Protein AF-C4RHW7-F1 (afdb_monomer_lite)

Structure (mmCIF, N/CA/C/O backbone):
data_AF-C4RHW7-F1
#
_entry.id   AF-C4RHW7-F1
#
loop_
_atom_site.group_PDB
_atom_site.id
_atom_site.type_symbol
_atom_site.label_atom_id
_atom_site.label_alt_id
_atom_site.label_comp_id
_atom_site.label_asym_id
_atom_site.label_entity_id
_atom_site.label_seq_id
_atom_site.pdbx_PDB_ins_code
_atom_site.Cartn_x
_atom_site.Cartn_y
_atom_site.Cartn_z
_atom_site.occupancy
_atom_site.B_iso_or_equiv
_atom_site.auth_seq_id
_atom_site.auth_comp_id
_atom_site.auth_asym_id
_atom_site.auth_atom_id
_atom_site.pdbx_PDB_model_num
ATOM 1 N N . MET A 1 1 ? 14.873 -10.081 12.568 1.00 57.88 1 MET A N 1
ATOM 2 C CA . MET A 1 1 ? 15.454 -8.794 12.106 1.00 57.88 1 MET A CA 1
ATOM 3 C C . MET A 1 1 ? 14.451 -7.962 11.314 1.00 57.88 1 MET A C 1
ATOM 5 O O . MET A 1 1 ? 14.257 -6.822 11.698 1.00 57.88 1 MET A O 1
ATOM 9 N N . GLN A 1 2 ? 13.777 -8.491 10.283 1.00 63.59 2 GLN A N 1
ATOM 10 C CA . GLN A 1 2 ? 12.795 -7.735 9.476 1.00 63.59 2 GLN A CA 1
ATOM 11 C C . GLN A 1 2 ? 11.673 -7.072 10.298 1.00 63.59 2 GLN A C 1
ATOM 13 O O . GLN A 1 2 ? 11.262 -5.957 9.982 1.00 63.59 2 GLN A O 1
ATOM 18 N N . ASP A 1 3 ? 11.240 -7.702 11.392 1.00 67.81 3 ASP A N 1
ATOM 19 C CA . ASP A 1 3 ? 10.185 -7.167 12.265 1.00 67.81 3 ASP A CA 1
ATOM 20 C C . ASP A 1 3 ? 10.598 -5.891 13.002 1.00 67.81 3 ASP A C 1
ATOM 22 O O . ASP A 1 3 ? 9.773 -5.008 13.209 1.00 67.81 3 ASP A O 1
ATOM 26 N N . ALA A 1 4 ? 11.885 -5.743 13.330 1.00 76.44 4 ALA A N 1
ATOM 27 C CA . ALA A 1 4 ? 12.406 -4.544 13.984 1.00 76.44 4 ALA A CA 1
ATOM 28 C C . ALA A 1 4 ? 12.431 -3.345 13.024 1.00 76.44 4 ALA A C 1
ATOM 30 O O . ALA A 1 4 ? 12.046 -2.243 13.403 1.00 76.44 4 ALA A O 1
ATOM 31 N N . TRP A 1 5 ? 12.806 -3.565 11.760 1.00 73.94 5 TRP A N 1
ATOM 32 C CA . TRP A 1 5 ? 12.781 -2.521 10.731 1.00 73.94 5 TRP A CA 1
ATOM 33 C C . TRP A 1 5 ? 11.348 -2.136 10.364 1.00 73.94 5 TRP A C 1
ATOM 35 O O . TRP A 1 5 ? 11.054 -0.954 10.232 1.00 73.94 5 TRP A O 1
ATOM 45 N N . ARG A 1 6 ? 10.426 -3.105 10.292 1.00 70.69 6 ARG A N 1
ATOM 46 C CA . ARG A 1 6 ? 8.989 -2.838 10.114 1.00 70.69 6 ARG A CA 1
ATOM 47 C C . ARG A 1 6 ? 8.395 -2.064 11.287 1.00 70.69 6 ARG A C 1
ATOM 49 O O . ARG A 1 6 ? 7.635 -1.128 11.061 1.00 70.69 6 ARG A O 1
ATOM 56 N N . ALA A 1 7 ? 8.762 -2.416 12.518 1.00 71.69 7 ALA A N 1
ATOM 57 C CA . ALA A 1 7 ? 8.343 -1.689 13.711 1.00 71.69 7 ALA A CA 1
ATOM 58 C C . ALA A 1 7 ? 8.891 -0.253 13.723 1.00 71.69 7 ALA A C 1
ATOM 60 O O . ALA A 1 7 ? 8.151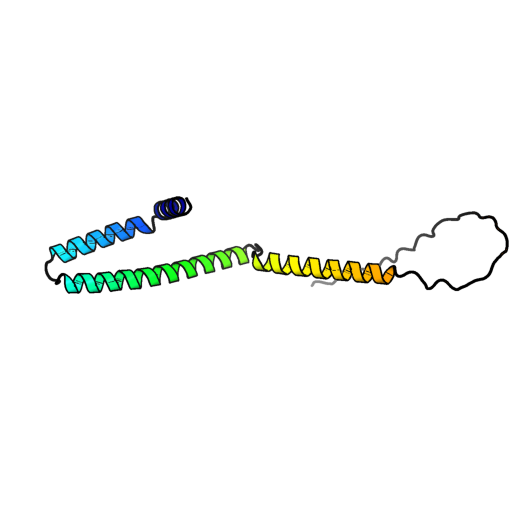 0.676 14.027 1.00 71.69 7 ALA A O 1
ATOM 61 N N . TYR A 1 8 ? 10.149 -0.052 13.322 1.00 70.19 8 TYR A N 1
ATOM 62 C CA . TYR A 1 8 ? 10.773 1.269 13.242 1.00 70.19 8 TYR A CA 1
ATOM 63 C C . TYR A 1 8 ? 10.190 2.136 12.114 1.00 70.19 8 TYR A C 1
ATOM 65 O O . TYR A 1 8 ? 9.903 3.309 12.329 1.00 70.19 8 TYR A O 1
ATOM 73 N N . LEU A 1 9 ? 9.929 1.562 10.935 1.00 73.56 9 LEU A N 1
ATOM 74 C CA . LEU A 1 9 ? 9.225 2.235 9.835 1.00 73.56 9 LEU A CA 1
ATOM 75 C C . LEU A 1 9 ? 7.774 2.564 10.208 1.00 73.56 9 LEU A C 1
ATOM 77 O O . LEU A 1 9 ? 7.301 3.657 9.912 1.00 73.56 9 LEU A O 1
ATOM 81 N N . GLY A 1 10 ? 7.081 1.662 10.907 1.00 68.31 10 GLY A N 1
ATOM 82 C CA . GLY A 1 10 ? 5.740 1.915 11.441 1.00 68.31 10 GLY A CA 1
ATOM 83 C C . GLY A 1 10 ? 5.714 3.038 12.483 1.00 68.31 10 GLY A C 1
ATOM 84 O O . GLY A 1 10 ? 4.768 3.829 12.513 1.00 68.31 10 GLY A O 1
ATOM 85 N N . LEU A 1 11 ? 6.778 3.146 13.283 1.00 65.88 11 LEU A N 1
ATOM 86 C CA . LEU A 1 11 ? 6.978 4.197 14.278 1.00 65.88 11 LEU A CA 1
ATOM 87 C C . LEU A 1 11 ? 7.321 5.551 13.630 1.00 65.88 11 LEU A C 1
ATOM 89 O O . LEU A 1 11 ? 6.710 6.559 13.976 1.00 65.88 11 LEU A O 1
ATOM 93 N N . ALA A 1 12 ? 8.232 5.572 12.653 1.00 61.59 12 ALA A N 1
ATOM 94 C CA . ALA A 1 12 ? 8.642 6.775 11.922 1.00 61.59 12 ALA A CA 1
ATOM 95 C C . ALA A 1 12 ? 7.527 7.336 11.023 1.00 61.59 12 ALA A C 1
ATOM 97 O O . ALA A 1 12 ? 7.384 8.548 10.898 1.00 61.59 12 ALA A O 1
ATOM 98 N N . MET A 1 13 ? 6.690 6.465 10.451 1.00 63.03 13 MET A N 1
ATOM 99 C CA . MET A 1 13 ? 5.508 6.863 9.678 1.00 63.03 13 MET A CA 1
ATOM 100 C C . MET A 1 13 ? 4.303 7.219 10.565 1.00 63.03 13 MET A C 1
ATOM 102 O O . MET A 1 13 ? 3.234 7.529 10.043 1.00 63.03 13 MET A O 1
ATOM 106 N N . GLY A 1 14 ? 4.429 7.139 11.899 1.00 60.72 14 GLY A N 1
ATOM 107 C CA . GLY A 1 14 ? 3.371 7.485 12.859 1.00 60.72 14 GLY A CA 1
ATOM 108 C C . GLY A 1 14 ? 2.087 6.653 12.739 1.00 60.72 14 GLY A C 1
ATOM 109 O O . GLY A 1 14 ? 1.093 6.938 13.411 1.00 60.72 14 GLY A O 1
ATOM 110 N N . LEU A 1 15 ? 2.096 5.614 11.903 1.00 60.84 15 LEU A N 1
ATOM 111 C CA . LEU A 1 15 ? 0.896 4.932 11.423 1.00 60.84 15 LEU A CA 1
ATOM 112 C C . LEU A 1 15 ? 0.256 4.049 12.508 1.00 60.84 15 LEU A C 1
ATOM 114 O O . LEU A 1 15 ? -0.895 3.639 12.377 1.00 60.84 15 LEU A O 1
ATOM 118 N N . THR A 1 16 ? 0.978 3.766 13.598 1.00 61.09 16 THR A N 1
ATOM 119 C CA . THR A 1 16 ? 0.536 2.828 14.646 1.00 61.09 16 THR A CA 1
ATOM 120 C C . THR A 1 16 ? 0.430 3.424 16.051 1.00 61.09 16 THR A C 1
ATOM 122 O O . THR A 1 16 ? -0.388 2.951 16.839 1.00 61.09 16 THR A O 1
ATOM 125 N N . GLU A 1 17 ? 1.192 4.469 16.382 1.00 57.31 17 GLU A N 1
ATOM 126 C CA . GLU A 1 17 ? 1.187 5.093 17.720 1.00 57.31 17 GLU A CA 1
ATOM 127 C C . GLU A 1 17 ? -0.045 5.984 17.951 1.00 57.31 17 GLU A C 1
ATOM 129 O O . GLU A 1 17 ? -0.731 5.867 18.971 1.00 57.31 17 GLU A O 1
ATOM 134 N N . ALA A 1 18 ? -0.359 6.860 16.991 1.00 59.91 18 ALA A N 1
ATOM 135 C CA . ALA A 1 18 ? -1.470 7.806 17.107 1.00 59.91 18 ALA A CA 1
ATOM 136 C C . ALA A 1 18 ? -2.854 7.124 17.208 1.00 59.91 18 ALA A C 1
ATOM 138 O O . ALA A 1 18 ? -3.659 7.544 18.046 1.00 59.91 18 ALA A O 1
ATOM 139 N N . PRO A 1 19 ? -3.149 6.047 16.447 1.00 69.12 19 PRO A N 1
ATOM 140 C CA . PRO A 1 19 ? -4.411 5.322 16.579 1.00 69.12 19 PRO A CA 1
ATOM 141 C C . PRO A 1 19 ? -4.530 4.584 17.914 1.00 69.12 19 PRO A C 1
ATOM 143 O O . PRO A 1 19 ? -5.617 4.532 18.483 1.00 69.12 19 PRO A O 1
ATOM 146 N N . ARG A 1 20 ? -3.422 4.043 18.444 1.00 66.94 20 ARG A N 1
ATOM 147 C CA . ARG A 1 20 ? -3.426 3.289 19.707 1.00 66.94 20 ARG A CA 1
ATOM 148 C C . ARG A 1 20 ? -3.761 4.184 20.897 1.00 66.94 20 ARG A C 1
ATOM 150 O O . ARG A 1 20 ? -4.597 3.807 21.714 1.00 66.94 20 ARG A O 1
ATOM 157 N N . LYS A 1 21 ? -3.161 5.377 20.968 1.00 71.69 21 LYS A N 1
ATOM 158 C CA . LYS A 1 21 ? -3.459 6.356 22.028 1.00 71.69 21 LYS A CA 1
ATOM 159 C C . LYS A 1 21 ? -4.908 6.842 21.958 1.00 71.69 21 LYS A C 1
ATOM 161 O O . LYS A 1 21 ? -5.587 6.841 22.979 1.00 71.69 21 LYS A O 1
ATOM 166 N N . LYS A 1 22 ? -5.413 7.152 20.754 1.00 72.25 22 LYS A N 1
ATOM 167 C CA . LYS A 1 22 ? -6.827 7.519 20.551 1.00 72.25 22 LYS A CA 1
ATOM 168 C C . LYS A 1 22 ? -7.783 6.390 20.943 1.00 72.25 22 LYS A C 1
ATOM 170 O O . LYS A 1 22 ? -8.776 6.647 21.612 1.00 72.25 22 LYS A O 1
ATOM 175 N N . ALA A 1 23 ? -7.474 5.143 20.587 1.00 76.12 23 ALA A N 1
ATOM 176 C CA . ALA A 1 23 ? -8.286 3.992 20.980 1.00 76.12 23 ALA A CA 1
ATOM 177 C C . ALA A 1 23 ? -8.330 3.820 22.509 1.00 76.12 23 ALA A C 1
ATOM 179 O O . ALA A 1 23 ? -9.404 3.640 23.074 1.00 76.12 23 ALA A O 1
ATOM 180 N N . GLN A 1 24 ? -7.189 3.946 23.196 1.00 75.00 24 GLN A N 1
ATOM 181 C CA . GLN A 1 24 ? -7.131 3.896 24.663 1.00 75.00 24 GLN A CA 1
ATOM 182 C C . GLN A 1 24 ? -7.923 5.033 25.325 1.00 75.00 24 GLN A C 1
ATOM 184 O O . GLN A 1 24 ? -8.571 4.816 26.347 1.00 75.00 24 GLN A O 1
ATOM 189 N N . GLU A 1 25 ? -7.899 6.232 24.746 1.00 80.12 25 GLU A N 1
ATOM 190 C CA . GLU A 1 25 ? -8.638 7.391 25.250 1.00 80.12 25 GLU A CA 1
ATOM 191 C C . GLU A 1 25 ? -10.157 7.210 25.108 1.00 80.12 25 GLU A C 1
ATOM 193 O O . GLU A 1 25 ? -10.903 7.475 26.052 1.00 80.12 25 GLU A O 1
ATOM 198 N N . VAL A 1 26 ? -10.610 6.672 23.970 1.00 76.94 26 VAL A N 1
ATOM 199 C CA . VAL A 1 26 ? -12.018 6.312 23.745 1.00 76.94 26 VAL A CA 1
ATOM 200 C C . VAL A 1 26 ? -12.460 5.233 24.731 1.00 76.94 26 VAL A C 1
ATOM 202 O O . VAL A 1 26 ? -13.484 5.404 25.388 1.00 76.94 26 VAL A O 1
ATOM 205 N N . VAL A 1 27 ? -11.664 4.174 24.919 1.00 78.06 27 VAL A N 1
ATOM 206 C CA . VAL A 1 27 ? -11.957 3.120 25.907 1.00 78.06 27 VAL A CA 1
ATOM 207 C C . VAL A 1 27 ? -12.062 3.703 27.316 1.00 78.06 27 VAL A C 1
ATOM 209 O O . VAL A 1 27 ? -13.022 3.416 28.027 1.00 78.06 27 VAL A O 1
ATOM 212 N N . ARG A 1 28 ? -11.131 4.576 27.720 1.00 78.62 28 ARG A N 1
ATOM 213 C CA . ARG A 1 28 ? -11.165 5.223 29.041 1.00 78.62 28 ARG A CA 1
ATOM 214 C C . ARG A 1 28 ? -12.416 6.083 29.230 1.00 78.62 28 ARG A C 1
ATOM 216 O O . ARG A 1 28 ? -12.965 6.115 30.328 1.00 78.62 28 ARG A O 1
ATOM 223 N N . ARG A 1 29 ? -12.875 6.757 28.173 1.00 77.81 29 ARG A N 1
ATOM 224 C CA . ARG A 1 29 ? -14.084 7.590 28.195 1.00 77.81 29 ARG A CA 1
ATOM 225 C C . ARG A 1 29 ? -15.355 6.748 28.309 1.00 77.81 29 ARG A C 1
ATOM 227 O O . ARG A 1 29 ? -16.214 7.092 29.108 1.00 77.81 29 ARG A O 1
ATOM 234 N N . VAL A 1 30 ? -15.427 5.635 27.578 1.00 76.06 30 VAL A N 1
ATOM 235 C CA . VAL A 1 30 ? -16.581 4.718 27.561 1.00 76.06 30 VAL A CA 1
ATOM 236 C C . VAL A 1 30 ? -16.696 3.912 28.861 1.00 76.06 30 VAL A C 1
ATOM 238 O O . VAL A 1 30 ? -17.788 3.747 29.402 1.00 76.06 30 VAL A O 1
ATOM 241 N N . VAL A 1 31 ? -15.569 3.451 29.410 1.00 77.06 31 VAL A N 1
ATOM 242 C CA . VAL A 1 31 ? -15.533 2.806 30.733 1.00 77.06 31 VAL A CA 1
ATOM 243 C C . VAL A 1 31 ? -15.845 3.823 31.836 1.00 77.06 31 VAL A C 1
ATOM 245 O O . VAL A 1 31 ? -16.551 3.498 32.784 1.00 77.06 31 VAL A O 1
ATOM 248 N N . GLY A 1 32 ? -15.373 5.068 31.694 1.00 74.12 32 GLY A N 1
ATOM 249 C CA . GLY A 1 32 ? -15.677 6.161 32.620 1.00 74.12 32 GLY A CA 1
ATOM 250 C C . GLY A 1 32 ? -17.144 6.605 32.618 1.00 74.12 32 GLY A C 1
ATOM 251 O O . GLY A 1 32 ? -17.614 7.091 33.642 1.00 74.12 32 GLY A O 1
ATOM 252 N N . SER A 1 33 ? -17.875 6.420 31.512 1.00 73.44 33 SER A N 1
ATOM 253 C CA . SER A 1 33 ? -19.316 6.701 31.432 1.00 73.44 33 SER A CA 1
ATOM 254 C C . SER A 1 33 ? -20.197 5.580 31.994 1.00 73.44 33 SER A C 1
ATOM 256 O O . SER A 1 33 ? -21.359 5.832 32.276 1.00 73.44 33 SER A O 1
ATOM 258 N N . GLY A 1 34 ? -19.681 4.360 32.192 1.00 67.81 34 GLY A N 1
ATOM 259 C CA . GLY A 1 34 ? -20.398 3.272 32.882 1.00 67.81 34 GLY A CA 1
ATOM 260 C C . GLY A 1 34 ? -21.626 2.684 32.161 1.00 67.81 34 GLY A C 1
ATOM 261 O O . GLY A 1 34 ? -22.277 1.801 32.708 1.00 67.81 34 GLY A O 1
ATOM 262 N N . GLU A 1 35 ? -21.942 3.134 30.945 1.00 69.12 35 GLU A N 1
ATOM 263 C CA . GLU A 1 35 ? -23.182 2.786 30.227 1.00 69.12 35 GLU A CA 1
ATOM 264 C C . GLU A 1 35 ? -23.130 1.453 29.454 1.00 69.12 35 GLU A C 1
ATOM 266 O O . GLU A 1 35 ? -24.164 0.978 28.991 1.00 69.12 35 GLU A O 1
ATOM 271 N N . ALA A 1 36 ? -21.959 0.822 29.314 1.00 72.31 36 ALA A N 1
ATOM 272 C CA . ALA A 1 36 ? -21.788 -0.379 28.493 1.00 72.31 36 ALA A CA 1
ATOM 273 C C . ALA A 1 36 ? -21.348 -1.598 29.316 1.00 72.31 36 ALA A C 1
ATOM 275 O O . ALA A 1 36 ? -20.396 -1.539 30.098 1.00 72.31 36 ALA A O 1
ATOM 276 N N . THR A 1 37 ? -22.014 -2.738 29.109 1.00 79.38 37 THR A N 1
ATOM 277 C CA . THR A 1 37 ? -21.634 -4.006 29.750 1.00 79.38 37 THR A CA 1
ATOM 278 C C . THR A 1 37 ? -20.315 -4.523 29.163 1.00 79.38 37 THR A C 1
ATOM 280 O O . THR A 1 37 ? -20.082 -4.409 27.960 1.00 79.38 37 THR A O 1
ATOM 283 N N . ALA A 1 38 ? -19.460 -5.144 29.984 1.00 78.31 38 ALA A N 1
ATOM 284 C CA . ALA A 1 38 ? -18.151 -5.659 29.556 1.00 78.31 38 ALA A CA 1
ATOM 285 C C . ALA A 1 38 ? -18.222 -6.579 28.319 1.00 78.31 38 ALA A C 1
ATOM 287 O O . ALA A 1 38 ? -17.363 -6.520 27.444 1.00 78.31 38 ALA A O 1
ATOM 288 N N . THR A 1 39 ? -19.284 -7.378 28.207 1.00 80.81 39 THR A N 1
ATOM 289 C CA . THR A 1 39 ? -19.544 -8.269 27.068 1.00 80.81 39 THR A CA 1
ATOM 290 C C . THR A 1 39 ? -19.858 -7.518 25.772 1.00 80.81 39 THR A C 1
ATOM 292 O O . THR A 1 39 ? -19.380 -7.912 24.712 1.00 80.81 39 THR A O 1
ATOM 295 N N . GLN A 1 40 ? -20.607 -6.414 25.838 1.00 81.12 40 GLN A N 1
ATOM 296 C CA . GLN A 1 40 ? -20.901 -5.568 24.673 1.00 81.12 40 GLN A CA 1
ATOM 297 C C . GLN A 1 40 ? -19.647 -4.833 24.197 1.00 81.12 40 GLN A C 1
ATOM 299 O O . GLN A 1 40 ? -19.390 -4.763 22.997 1.00 81.12 40 GLN A O 1
ATOM 304 N N . LEU A 1 41 ? -18.829 -4.345 25.135 1.00 83.50 41 LEU A N 1
ATOM 305 C CA . LEU A 1 41 ? -17.547 -3.711 24.821 1.00 83.50 41 LEU A CA 1
ATOM 306 C C . LEU A 1 41 ? -16.579 -4.680 24.149 1.00 83.50 41 LEU A C 1
ATOM 308 O O . LEU A 1 41 ? -15.885 -4.294 23.213 1.00 83.50 41 LEU A O 1
ATOM 312 N N . GLN A 1 42 ? -16.549 -5.932 24.604 1.00 83.12 42 GLN A N 1
ATOM 313 C CA . GLN A 1 42 ? -15.699 -6.950 24.005 1.00 83.12 42 GLN A CA 1
ATOM 314 C C . GLN A 1 42 ? -16.150 -7.308 22.584 1.00 83.12 42 GLN A C 1
ATOM 316 O O . GLN A 1 42 ? -15.315 -7.321 21.687 1.00 83.12 42 GLN A O 1
ATOM 321 N N . ALA A 1 43 ? -17.454 -7.480 22.346 1.00 87.81 43 ALA A N 1
ATOM 322 C CA . ALA A 1 43 ? -17.984 -7.730 21.002 1.00 87.81 43 ALA A CA 1
ATOM 323 C C . ALA A 1 43 ? -17.670 -6.583 20.019 1.00 87.81 43 ALA A C 1
ATOM 325 O O . ALA A 1 43 ? -17.181 -6.828 18.917 1.00 87.81 43 ALA A O 1
ATOM 326 N N . LEU A 1 44 ? -17.870 -5.328 20.442 1.00 84.50 44 LEU A N 1
ATOM 327 C CA . LEU A 1 44 ? -17.511 -4.143 19.650 1.00 84.50 44 LEU A CA 1
ATOM 328 C C . LEU A 1 44 ? -16.002 -4.043 19.399 1.00 84.50 44 LEU A C 1
ATOM 330 O O . LEU A 1 44 ? -15.582 -3.632 18.318 1.00 84.50 44 LEU A O 1
ATOM 334 N N . ALA A 1 45 ? -15.174 -4.404 20.381 1.00 86.00 45 ALA A N 1
ATOM 335 C CA . ALA A 1 45 ? -13.726 -4.422 20.215 1.00 86.00 45 ALA A CA 1
ATOM 336 C C . ALA A 1 45 ? -13.292 -5.476 19.187 1.00 86.00 45 ALA A C 1
ATOM 338 O O . ALA A 1 45 ? -12.474 -5.169 18.321 1.00 86.00 45 ALA A O 1
ATOM 339 N N . GLU A 1 46 ? -13.860 -6.682 19.244 1.00 88.94 46 GLU A N 1
ATOM 340 C CA . GLU A 1 46 ? -13.609 -7.755 18.275 1.00 88.94 46 GLU A CA 1
ATOM 341 C C . GLU A 1 46 ? -13.971 -7.300 16.848 1.00 88.94 46 GLU A C 1
ATOM 343 O O . GLU A 1 46 ? -13.182 -7.457 15.912 1.00 88.94 46 GLU A O 1
ATOM 348 N N . GLU A 1 47 ? -15.131 -6.657 16.688 1.00 88.44 47 GLU A N 1
ATOM 349 C CA . GLU A 1 47 ? -15.612 -6.141 15.404 1.00 88.44 47 GLU A CA 1
ATOM 350 C C . GLU A 1 47 ? -14.739 -4.993 14.874 1.00 88.44 47 GLU A C 1
ATOM 352 O O . GLU A 1 47 ? -14.384 -4.972 13.692 1.00 88.44 47 GLU A O 1
ATOM 357 N N . LEU A 1 48 ? -14.317 -4.069 15.742 1.00 87.69 48 LEU A N 1
ATOM 358 C CA . LEU A 1 48 ? -13.396 -2.984 15.393 1.00 87.69 48 LEU A CA 1
ATOM 359 C C . LEU A 1 48 ? -12.014 -3.501 14.996 1.00 87.69 48 LEU A C 1
ATOM 361 O O . LEU A 1 48 ? -11.401 -2.958 14.075 1.00 87.69 48 LEU A O 1
ATOM 365 N N . VAL A 1 49 ? -11.504 -4.531 15.674 1.00 87.31 49 VAL A N 1
ATOM 366 C CA . VAL A 1 49 ? -10.218 -5.152 15.333 1.00 87.31 49 VAL A CA 1
ATOM 367 C C . VAL A 1 49 ? -10.321 -5.871 13.994 1.00 87.31 49 VAL A C 1
ATOM 369 O O . VAL A 1 49 ? -9.459 -5.664 13.140 1.00 87.31 49 VAL A O 1
ATOM 372 N N . SER A 1 50 ? -11.382 -6.651 13.782 1.00 87.94 50 SER A N 1
ATOM 373 C CA . SER A 1 50 ? -11.645 -7.349 12.519 1.00 87.94 50 SER A CA 1
ATOM 374 C C . SER A 1 50 ? -11.770 -6.365 11.349 1.00 87.94 50 SER A C 1
ATOM 376 O O . SER A 1 50 ? -11.025 -6.441 10.367 1.00 87.94 50 SER A O 1
ATOM 378 N N . THR A 1 51 ? -12.624 -5.352 11.501 1.00 87.81 51 THR A N 1
ATOM 379 C CA . THR A 1 51 ? -12.830 -4.296 10.500 1.00 87.81 51 THR A CA 1
ATOM 380 C C . THR A 1 51 ? -11.557 -3.480 10.289 1.00 87.81 51 THR A C 1
ATOM 382 O O . THR A 1 51 ? -11.193 -3.140 9.164 1.00 87.81 51 THR A O 1
ATOM 385 N N . GLY A 1 52 ? -10.825 -3.191 11.365 1.00 87.69 52 GLY A N 1
ATOM 386 C CA . GLY A 1 52 ? -9.544 -2.499 11.315 1.00 87.69 52 GLY A CA 1
ATOM 387 C C . GLY A 1 52 ? -8.479 -3.288 10.554 1.00 87.69 52 GLY A C 1
ATOM 388 O O . GLY A 1 52 ? -7.718 -2.692 9.791 1.00 87.69 52 GLY A O 1
ATOM 389 N N . ALA A 1 53 ? -8.430 -4.611 10.719 1.00 86.44 53 ALA A N 1
ATOM 390 C CA . ALA A 1 53 ? -7.526 -5.487 9.980 1.00 86.44 53 ALA A CA 1
ATOM 391 C C . ALA A 1 53 ? -7.866 -5.502 8.481 1.00 86.44 53 ALA A C 1
ATOM 393 O O . ALA A 1 53 ? -6.975 -5.266 7.662 1.00 86.44 53 ALA A O 1
ATOM 394 N N . ALA A 1 54 ? -9.146 -5.662 8.131 1.00 86.94 54 ALA A N 1
ATOM 395 C CA . ALA A 1 54 ? -9.612 -5.604 6.744 1.00 86.94 54 ALA A CA 1
ATOM 396 C C . ALA A 1 54 ? -9.305 -4.244 6.085 1.00 86.94 54 ALA A C 1
ATOM 398 O O . ALA A 1 54 ? -8.783 -4.186 4.969 1.00 86.94 54 ALA A O 1
ATOM 399 N N . ASN A 1 55 ? -9.534 -3.138 6.802 1.00 85.81 55 ASN A N 1
ATOM 400 C CA . ASN A 1 55 ? -9.233 -1.791 6.312 1.00 85.81 55 ASN A CA 1
ATOM 401 C C . ASN A 1 55 ? -7.729 -1.570 6.108 1.00 85.81 55 ASN A C 1
ATOM 403 O O . ASN A 1 55 ? -7.326 -0.960 5.118 1.00 85.81 55 ASN A O 1
ATOM 407 N N . ARG A 1 5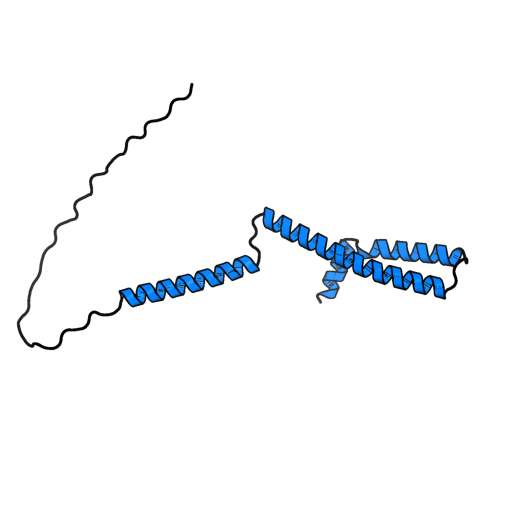6 ? -6.875 -2.082 7.005 1.00 88.75 56 ARG A N 1
ATOM 408 C CA . ARG A 1 56 ? -5.412 -2.028 6.824 1.00 88.75 56 ARG A CA 1
ATOM 409 C C . ARG A 1 56 ? -4.966 -2.813 5.600 1.00 88.75 56 ARG A C 1
ATOM 411 O O . ARG A 1 56 ? -4.090 -2.344 4.875 1.00 88.75 56 ARG A O 1
ATOM 418 N N . GLU A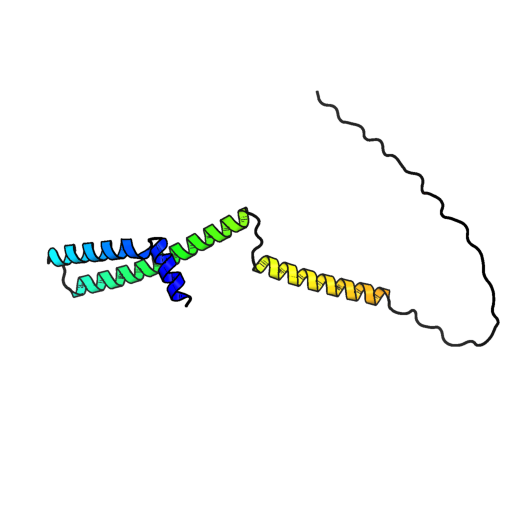 1 57 ? -5.552 -3.980 5.359 1.00 89.94 57 GLU A N 1
ATOM 419 C CA . GLU A 1 57 ? -5.255 -4.773 4.168 1.00 89.94 57 GLU A CA 1
ATOM 420 C C . GLU A 1 57 ? -5.665 -4.029 2.888 1.00 89.94 57 GLU A C 1
ATOM 422 O O . GLU A 1 57 ? -4.866 -3.925 1.955 1.00 89.94 57 GLU A O 1
ATOM 427 N N . ALA A 1 58 ? -6.865 -3.441 2.864 1.00 90.69 58 ALA A N 1
ATOM 428 C CA . ALA A 1 58 ? -7.338 -2.631 1.742 1.00 90.69 58 ALA A CA 1
ATOM 429 C C . ALA A 1 58 ? -6.432 -1.413 1.483 1.00 90.69 58 ALA A C 1
ATOM 431 O O . ALA A 1 58 ? -6.022 -1.182 0.345 1.00 90.69 58 ALA A O 1
ATOM 432 N N . LEU A 1 59 ? -6.047 -0.681 2.534 1.00 90.50 59 LEU A N 1
ATOM 433 C CA . LEU A 1 59 ? -5.111 0.444 2.431 1.00 90.50 59 LEU A CA 1
ATOM 434 C C . LEU A 1 59 ? -3.735 -0.003 1.927 1.00 90.50 59 LEU A C 1
ATOM 436 O O . LEU A 1 59 ? -3.147 0.664 1.082 1.00 90.50 59 LEU A O 1
ATOM 440 N N . THR A 1 60 ? -3.235 -1.149 2.392 1.00 90.75 60 THR A N 1
ATOM 441 C CA . THR A 1 60 ? -1.950 -1.702 1.936 1.00 90.75 60 THR A CA 1
ATOM 442 C C . THR A 1 60 ? -1.993 -2.033 0.445 1.00 90.75 60 THR A C 1
ATOM 444 O O . THR A 1 60 ? -1.052 -1.711 -0.282 1.00 90.75 60 THR A O 1
ATOM 447 N N . LYS A 1 61 ? -3.093 -2.629 -0.033 1.00 93.94 61 LYS A N 1
ATOM 448 C CA . LYS A 1 61 ? -3.304 -2.908 -1.462 1.00 93.94 61 LYS A CA 1
ATOM 449 C C . LYS A 1 61 ? -3.361 -1.623 -2.285 1.00 93.94 61 LYS A C 1
ATOM 451 O O . LYS A 1 61 ? -2.707 -1.557 -3.319 1.00 93.94 61 LYS A O 1
ATOM 456 N N . LEU A 1 62 ? -4.085 -0.605 -1.813 1.00 93.25 62 LEU A N 1
ATOM 457 C CA . LEU A 1 62 ? -4.181 0.688 -2.495 1.00 93.25 62 LEU A CA 1
ATOM 458 C C . LEU A 1 62 ? -2.818 1.382 -2.593 1.00 93.25 62 LEU A C 1
ATOM 460 O O . LEU A 1 62 ? -2.440 1.828 -3.669 1.00 93.25 62 LEU A O 1
ATOM 464 N N . VAL A 1 63 ? -2.067 1.436 -1.490 1.00 92.50 63 VAL A N 1
ATOM 465 C CA . VAL A 1 63 ? -0.727 2.042 -1.473 1.00 92.50 63 VAL A CA 1
ATOM 466 C C . VAL A 1 63 ? 0.207 1.297 -2.416 1.00 92.50 63 VAL A C 1
ATOM 468 O O . VAL A 1 63 ? 0.908 1.932 -3.194 1.00 92.50 63 VAL A O 1
ATOM 471 N N . ARG A 1 64 ? 0.201 -0.041 -2.388 1.00 91.25 64 ARG A N 1
ATOM 472 C CA . ARG A 1 64 ? 1.012 -0.842 -3.310 1.00 91.25 64 ARG A CA 1
ATOM 473 C C . ARG A 1 64 ? 0.639 -0.566 -4.765 1.00 91.25 64 ARG A C 1
ATOM 475 O O . ARG A 1 64 ? 1.529 -0.325 -5.565 1.00 91.25 64 ARG A O 1
ATOM 482 N N . PHE A 1 65 ? -0.654 -0.540 -5.078 1.00 89.94 65 PHE A N 1
ATOM 483 C CA . PHE A 1 65 ? -1.138 -0.227 -6.419 1.00 89.94 65 PHE A CA 1
ATOM 484 C C . PHE A 1 65 ? -0.703 1.169 -6.880 1.00 89.94 65 PHE A C 1
ATOM 486 O O . PHE A 1 65 ? -0.246 1.321 -8.007 1.00 89.94 65 PHE A O 1
ATOM 493 N N . GLU A 1 66 ? -0.806 2.181 -6.018 1.00 89.56 66 GLU A N 1
ATOM 494 C CA . GLU A 1 66 ? -0.404 3.546 -6.365 1.00 89.56 66 GLU A CA 1
ATOM 495 C C . GLU A 1 66 ? 1.114 3.663 -6.546 1.00 89.56 66 GLU A C 1
ATOM 497 O O . GLU A 1 66 ? 1.575 4.342 -7.459 1.00 89.56 66 GLU A O 1
ATOM 502 N N . VAL A 1 67 ? 1.902 2.958 -5.727 1.00 89.31 67 VAL A N 1
ATOM 503 C CA . VAL A 1 67 ? 3.360 2.883 -5.888 1.00 89.31 67 VAL A CA 1
ATOM 504 C C . VAL A 1 67 ? 3.720 2.182 -7.195 1.00 89.31 67 VAL A C 1
ATOM 506 O O . VAL A 1 67 ? 4.488 2.738 -7.972 1.00 89.31 67 VAL A O 1
ATOM 509 N N . ASP A 1 68 ? 3.141 1.015 -7.479 1.00 85.19 68 ASP A N 1
ATOM 510 C CA . ASP A 1 68 ? 3.387 0.274 -8.722 1.00 85.19 68 ASP A CA 1
ATOM 511 C C . ASP A 1 68 ? 2.983 1.118 -9.946 1.00 85.19 68 ASP A C 1
ATOM 513 O O . ASP A 1 68 ? 3.723 1.202 -10.928 1.00 85.19 68 ASP A O 1
ATOM 517 N N . ARG A 1 69 ? 1.858 1.840 -9.861 1.00 82.62 69 ARG A N 1
ATOM 518 C CA . ARG A 1 69 ? 1.406 2.788 -10.887 1.00 82.62 69 ARG A CA 1
ATOM 519 C C . ARG A 1 69 ? 2.383 3.946 -11.071 1.00 82.62 69 ARG A C 1
ATOM 521 O O . ARG A 1 69 ? 2.730 4.265 -12.207 1.00 82.62 69 ARG A O 1
ATOM 528 N N . ALA A 1 70 ? 2.824 4.577 -9.986 1.00 83.06 70 ALA A N 1
ATOM 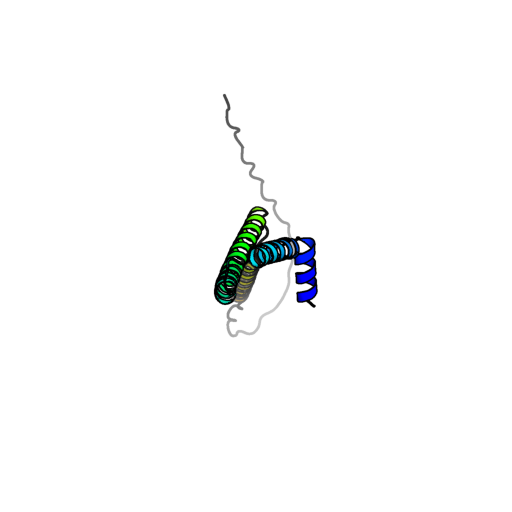529 C CA . ALA A 1 70 ? 3.783 5.674 -10.039 1.00 83.06 70 ALA A CA 1
ATOM 530 C C . ALA A 1 70 ? 5.114 5.205 -10.645 1.00 83.06 70 ALA A C 1
ATOM 532 O O . ALA A 1 70 ? 5.636 5.852 -11.552 1.00 83.06 70 ALA A O 1
ATOM 533 N N . LEU A 1 71 ? 5.617 4.040 -10.233 1.00 79.94 71 LEU A N 1
ATOM 534 C CA . LEU A 1 71 ? 6.822 3.432 -10.802 1.00 79.94 71 LEU A CA 1
ATOM 535 C C . LEU A 1 71 ? 6.653 3.124 -12.300 1.00 79.94 71 LEU A C 1
ATOM 537 O O . LEU A 1 71 ? 7.562 3.415 -13.080 1.00 79.94 71 LEU A O 1
ATOM 541 N N . GLY A 1 72 ? 5.472 2.658 -12.717 1.00 77.12 72 GLY A N 1
ATOM 542 C CA . GLY A 1 72 ? 5.122 2.480 -14.128 1.00 77.12 72 GLY A CA 1
ATOM 543 C C . GLY A 1 72 ? 5.133 3.790 -14.925 1.00 77.12 72 GLY A C 1
ATOM 544 O O . GLY A 1 72 ? 5.662 3.832 -16.033 1.00 77.12 72 GLY A O 1
ATOM 545 N N . THR A 1 73 ? 4.632 4.897 -14.360 1.00 75.00 73 THR A N 1
ATOM 546 C CA . THR A 1 73 ? 4.685 6.217 -15.030 1.00 75.00 73 THR A CA 1
ATOM 547 C C . THR A 1 73 ? 6.098 6.788 -15.148 1.00 75.00 73 THR A C 1
ATOM 549 O O . THR A 1 73 ? 6.379 7.533 -16.084 1.00 75.00 73 THR A O 1
ATOM 552 N N . VAL A 1 74 ? 6.997 6.419 -14.231 1.00 73.44 74 VAL A N 1
ATOM 553 C CA . VAL A 1 74 ? 8.416 6.817 -14.251 1.00 73.44 74 VAL A CA 1
ATOM 554 C C . VAL A 1 74 ? 9.234 5.927 -15.210 1.00 73.44 74 VAL A C 1
ATOM 556 O O . VAL A 1 74 ? 10.403 6.206 -15.467 1.00 73.44 74 VAL A O 1
ATOM 559 N N . GLY A 1 75 ? 8.619 4.896 -15.805 1.00 66.69 75 GLY A N 1
ATOM 560 C CA . GLY A 1 75 ? 9.248 4.035 -16.810 1.00 66.69 75 GLY A CA 1
ATOM 561 C C . GLY A 1 75 ? 10.215 3.002 -16.229 1.00 66.69 75 GLY A C 1
ATOM 562 O O . GLY A 1 75 ? 11.102 2.525 -16.937 1.00 66.69 75 GLY A O 1
ATOM 563 N N . LEU A 1 76 ? 10.080 2.666 -14.943 1.00 69.25 76 LEU A N 1
ATOM 564 C CA . LEU A 1 76 ? 10.850 1.592 -14.321 1.00 69.25 76 LEU A CA 1
ATOM 565 C C . LEU A 1 76 ? 10.199 0.251 -14.672 1.00 69.25 76 LEU A C 1
ATOM 567 O O . LEU A 1 76 ? 9.056 0.005 -14.298 1.00 69.25 76 LEU A O 1
ATOM 571 N N . ALA A 1 77 ? 10.929 -0.602 -15.396 1.00 73.62 77 ALA A N 1
ATOM 572 C CA . ALA A 1 77 ? 10.458 -1.940 -15.738 1.00 73.62 77 ALA A CA 1
ATOM 573 C C . ALA A 1 77 ? 10.218 -2.762 -14.464 1.00 73.62 77 ALA A C 1
ATOM 575 O O . ALA A 1 77 ? 11.067 -2.807 -13.564 1.00 73.62 77 ALA A O 1
ATOM 576 N N . THR A 1 78 ? 9.067 -3.419 -14.395 1.00 78.31 78 THR A N 1
ATOM 577 C CA . THR A 1 78 ? 8.743 -4.332 -13.298 1.00 78.31 78 THR A CA 1
ATOM 578 C C . THR A 1 78 ? 9.605 -5.596 -13.382 1.00 78.31 78 THR A C 1
ATOM 580 O O . THR A 1 78 ? 10.127 -5.956 -14.439 1.00 78.31 78 THR A O 1
ATOM 583 N N . ALA A 1 79 ? 9.781 -6.295 -12.255 1.00 77.94 79 ALA A N 1
ATOM 584 C CA . ALA A 1 79 ? 10.613 -7.501 -12.213 1.00 77.94 79 ALA A CA 1
ATOM 585 C C . ALA A 1 79 ? 10.104 -8.598 -13.168 1.00 77.94 79 ALA A C 1
ATOM 587 O O . ALA A 1 79 ? 10.907 -9.303 -13.780 1.00 77.94 79 ALA A O 1
ATOM 588 N N . ASP A 1 80 ? 8.783 -8.701 -13.326 1.00 79.00 80 ASP A N 1
ATOM 589 C CA . ASP A 1 80 ? 8.138 -9.673 -14.208 1.00 79.00 80 ASP A CA 1
ATOM 590 C C . ASP A 1 80 ? 8.419 -9.365 -15.686 1.00 79.00 80 ASP A C 1
ATOM 592 O O . ASP A 1 80 ? 8.786 -10.262 -16.444 1.00 79.00 80 ASP A O 1
ATOM 596 N N . GLU A 1 81 ? 8.356 -8.090 -16.084 1.00 80.38 81 GLU A N 1
ATOM 597 C CA . GLU A 1 81 ? 8.699 -7.651 -17.444 1.00 80.38 81 GLU A CA 1
ATOM 598 C C . GLU A 1 81 ? 10.179 -7.903 -17.765 1.00 80.38 81 GLU A C 1
ATOM 600 O O . GLU A 1 81 ? 10.517 -8.361 -18.859 1.00 80.38 81 GLU A O 1
ATOM 605 N N . VAL A 1 82 ? 11.079 -7.665 -16.802 1.00 87.81 82 VAL A N 1
ATOM 606 C CA . VAL A 1 82 ? 12.511 -7.974 -16.954 1.00 87.81 82 VAL A CA 1
ATOM 607 C C . VAL A 1 82 ? 12.733 -9.483 -17.101 1.00 87.81 82 VAL A C 1
ATOM 609 O O . VAL A 1 82 ? 13.538 -9.913 -17.935 1.00 87.81 82 VAL A O 1
ATOM 612 N N . ALA A 1 83 ? 12.017 -10.302 -16.330 1.00 88.31 83 ALA A N 1
ATOM 613 C CA . ALA A 1 83 ? 12.102 -11.756 -16.419 1.00 88.31 83 ALA A CA 1
ATOM 614 C C . ALA A 1 83 ? 11.579 -12.279 -17.769 1.00 88.31 83 ALA A C 1
ATOM 616 O O . ALA A 1 83 ? 12.231 -13.120 -18.400 1.00 88.31 83 ALA A O 1
ATOM 617 N N . GLU A 1 84 ? 10.448 -11.756 -18.249 1.00 92.62 84 GLU A N 1
ATOM 618 C CA . GLU A 1 84 ? 9.892 -12.095 -19.562 1.00 92.62 84 GLU A CA 1
ATOM 619 C C . GLU A 1 84 ? 10.854 -11.707 -20.691 1.00 92.62 84 GLU A C 1
ATOM 621 O O . GLU A 1 84 ? 11.151 -12.525 -21.571 1.00 92.62 84 GLU A O 1
ATOM 626 N N . LEU A 1 85 ? 11.409 -10.493 -20.636 1.00 92.88 85 LEU A N 1
ATOM 627 C CA . LEU A 1 85 ? 12.368 -10.022 -21.628 1.00 92.88 85 LEU A CA 1
ATOM 628 C C . LEU A 1 85 ? 13.636 -10.883 -21.633 1.00 92.88 85 LEU A C 1
ATOM 630 O O . LEU A 1 85 ? 14.091 -11.286 -22.702 1.00 92.88 85 LEU A O 1
ATOM 634 N N . THR A 1 86 ? 14.164 -11.240 -20.460 1.00 94.31 86 THR A N 1
ATOM 635 C CA . THR A 1 86 ? 15.338 -12.122 -20.326 1.00 94.31 86 THR A CA 1
ATOM 636 C C . THR A 1 86 ? 15.076 -13.497 -20.942 1.00 94.31 86 THR A C 1
ATOM 638 O O . THR A 1 86 ? 15.900 -14.017 -21.699 1.00 94.31 86 THR A O 1
ATOM 641 N N . ARG A 1 87 ? 13.894 -14.076 -20.694 1.00 97.06 87 ARG A N 1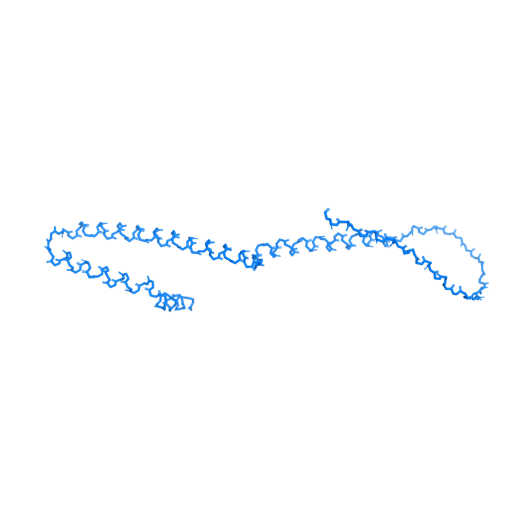
ATOM 642 C CA . ARG A 1 87 ? 13.487 -15.347 -21.311 1.00 97.06 87 ARG A CA 1
ATOM 643 C C . ARG A 1 87 ? 13.430 -15.235 -22.834 1.00 97.06 87 ARG A C 1
ATOM 645 O O . ARG A 1 87 ? 13.909 -16.129 -23.532 1.00 97.06 87 ARG A O 1
ATOM 652 N N . ARG A 1 88 ? 12.865 -14.142 -23.351 1.00 95.94 88 ARG A N 1
ATOM 653 C CA . ARG A 1 88 ? 12.767 -13.900 -24.794 1.00 95.94 88 ARG A CA 1
ATOM 654 C C . ARG A 1 88 ? 14.134 -13.688 -25.437 1.00 95.94 88 ARG A C 1
ATOM 656 O O . ARG A 1 88 ? 14.360 -14.198 -26.530 1.00 95.94 88 ARG A O 1
ATOM 663 N N . VAL A 1 89 ? 15.051 -12.999 -24.761 1.00 97.81 89 VAL A N 1
ATOM 664 C CA . VAL A 1 89 ? 16.440 -12.844 -25.214 1.00 97.81 89 VAL A CA 1
ATOM 665 C C . VAL A 1 89 ? 17.117 -14.208 -25.325 1.00 97.81 89 VAL A C 1
ATOM 667 O O . VAL A 1 89 ? 17.639 -14.522 -26.388 1.00 97.81 89 VAL A O 1
ATOM 670 N N . HIS A 1 90 ? 17.026 -15.066 -24.306 1.00 97.56 90 HIS A N 1
ATOM 671 C CA . HIS A 1 90 ? 17.618 -16.408 -24.368 1.00 97.56 90 HIS A CA 1
ATOM 672 C C . HIS A 1 90 ? 17.029 -17.294 -25.471 1.00 97.56 90 HIS A C 1
ATOM 674 O O . HIS A 1 90 ? 17.755 -18.053 -26.116 1.00 97.56 90 HIS A O 1
ATOM 680 N N . GLU A 1 91 ? 15.721 -17.199 -25.706 1.00 96.94 91 GLU A N 1
ATOM 681 C CA . GLU A 1 91 ? 15.057 -17.893 -26.810 1.00 96.94 91 GLU A CA 1
ATOM 682 C C . GLU A 1 91 ?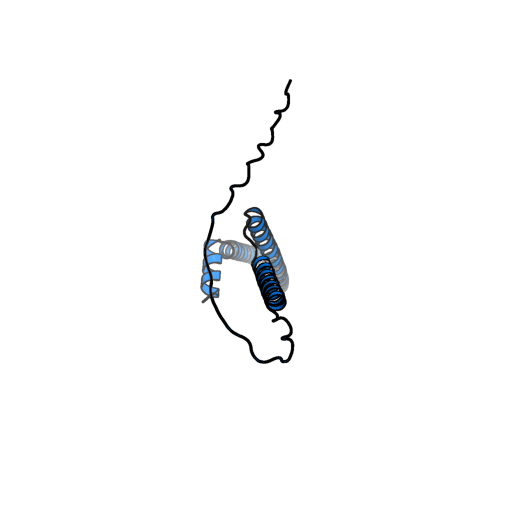 15.593 -17.414 -28.168 1.00 96.94 91 GLU A C 1
ATOM 684 O O . GLU A 1 91 ? 15.985 -18.231 -29.002 1.00 96.94 91 GLU A O 1
ATOM 689 N N . LEU A 1 92 ? 15.691 -16.097 -28.366 1.00 97.56 92 LEU A N 1
ATOM 690 C CA . LEU A 1 92 ? 16.236 -15.505 -29.590 1.00 97.56 92 LEU A CA 1
ATOM 691 C C . LEU A 1 92 ? 17.718 -15.845 -29.787 1.00 97.56 92 LEU A C 1
ATOM 693 O O . LEU A 1 92 ? 18.139 -16.141 -30.903 1.00 97.56 92 LEU A O 1
ATOM 697 N N . GLU A 1 93 ? 18.514 -15.857 -28.719 1.00 96.94 93 GLU A N 1
ATOM 698 C CA . GLU A 1 93 ? 19.911 -16.299 -28.756 1.00 96.94 93 GLU A CA 1
ATOM 699 C C . GLU A 1 93 ? 20.027 -17.773 -29.152 1.00 96.94 93 GLU A C 1
ATOM 701 O O . GLU A 1 93 ? 20.927 -18.138 -29.916 1.00 96.94 93 GLU A O 1
ATOM 706 N N . ARG A 1 94 ? 19.121 -18.633 -28.666 1.00 96.75 94 ARG A N 1
ATOM 707 C CA . ARG A 1 94 ? 19.080 -20.045 -29.061 1.00 96.75 94 ARG A CA 1
ATOM 708 C C . ARG A 1 94 ? 18.758 -20.184 -30.546 1.00 96.75 94 ARG A C 1
ATOM 710 O O . ARG A 1 94 ? 19.527 -20.829 -31.253 1.00 96.75 94 ARG A O 1
ATOM 717 N N . GLN A 1 95 ? 17.711 -19.512 -31.020 1.00 95.19 95 GLN A N 1
ATOM 718 C CA . GLN A 1 95 ? 17.333 -19.504 -32.436 1.00 95.19 95 GLN A CA 1
ATOM 719 C C . GLN A 1 95 ? 18.460 -18.962 -33.322 1.00 95.19 95 GLN A C 1
ATOM 721 O O . GLN A 1 95 ? 18.739 -19.511 -34.385 1.00 95.19 95 GLN A O 1
ATOM 726 N N . LEU A 1 96 ? 19.170 -17.923 -32.872 1.00 95.38 96 LEU A N 1
ATOM 727 C CA . LEU A 1 96 ? 20.318 -17.379 -33.593 1.00 95.38 96 LEU A CA 1
ATOM 728 C C . LEU A 1 96 ? 21.473 -18.385 -33.670 1.00 95.38 96 LEU A C 1
ATOM 730 O O . LEU A 1 96 ? 22.129 -18.475 -34.709 1.00 95.38 96 LEU A O 1
ATOM 734 N N . ARG A 1 97 ? 21.735 -19.146 -32.599 1.00 93.50 97 ARG A N 1
ATOM 735 C CA . ARG A 1 97 ? 22.736 -20.226 -32.617 1.00 93.50 97 ARG A CA 1
ATOM 736 C C . ARG A 1 97 ? 22.334 -21.351 -33.562 1.00 93.50 97 ARG A C 1
ATOM 738 O O . ARG A 1 97 ? 23.175 -21.783 -34.340 1.00 93.50 97 ARG A O 1
ATOM 745 N N . GLU A 1 98 ? 21.080 -21.787 -33.528 1.00 93.06 98 GLU A N 1
ATOM 746 C CA . GLU A 1 98 ? 20.549 -22.829 -34.416 1.00 93.06 98 GLU A CA 1
ATOM 747 C C . GLU A 1 98 ? 20.622 -22.396 -35.887 1.00 93.06 98 GLU A C 1
ATOM 749 O O . GLU A 1 98 ? 21.149 -23.131 -36.718 1.00 93.06 98 GLU A O 1
ATOM 754 N N . ALA A 1 99 ? 20.207 -21.165 -36.204 1.00 90.25 99 ALA A N 1
ATOM 755 C CA . ALA A 1 99 ? 20.301 -20.614 -37.554 1.00 90.25 99 ALA A CA 1
ATOM 756 C C . ALA A 1 99 ? 21.758 -20.509 -38.034 1.00 90.25 99 ALA A C 1
ATOM 758 O O . ALA A 1 99 ? 22.066 -20.855 -39.172 1.00 90.25 99 ALA A O 1
ATOM 759 N N . ARG A 1 100 ? 22.681 -20.071 -37.167 1.00 89.62 100 ARG A N 1
ATOM 760 C CA . ARG A 1 100 ? 24.118 -20.023 -37.488 1.00 89.62 100 ARG A CA 1
ATOM 761 C C . ARG A 1 100 ? 24.731 -21.412 -37.653 1.00 89.62 100 ARG A C 1
ATOM 763 O O . ARG A 1 100 ? 25.598 -21.570 -38.502 1.00 89.62 100 ARG A O 1
ATOM 770 N N . ALA A 1 101 ? 24.293 -22.397 -36.872 1.00 86.94 101 ALA A N 1
ATOM 771 C CA . ALA A 1 101 ? 24.749 -23.778 -36.989 1.00 86.94 101 ALA A CA 1
ATOM 772 C C . ALA A 1 101 ? 24.224 -24.443 -38.271 1.00 86.94 101 ALA A C 1
ATOM 774 O O . ALA A 1 101 ? 24.995 -25.104 -38.957 1.00 86.94 101 ALA A O 1
ATOM 775 N N . GLY A 1 102 ? 22.964 -24.199 -38.647 1.00 77.38 102 GLY A N 1
ATOM 776 C CA . GLY A 1 102 ? 22.398 -24.666 -39.919 1.00 77.38 102 GLY A CA 1
ATOM 777 C C . GLY A 1 102 ? 23.043 -24.013 -41.147 1.00 77.38 102 GLY A C 1
ATOM 778 O O . GLY A 1 102 ? 23.178 -24.645 -42.186 1.00 77.38 102 GLY A O 1
ATOM 779 N N . LEU A 1 103 ? 23.525 -22.771 -41.024 1.00 68.50 103 LEU A N 1
ATOM 780 C CA . LEU A 1 103 ? 24.346 -22.114 -42.054 1.00 68.50 103 LEU A CA 1
ATOM 781 C C . LEU A 1 103 ? 25.791 -22.647 -42.115 1.00 68.50 103 LEU A C 1
ATOM 783 O O . LEU A 1 103 ? 26.502 -22.353 -43.074 1.00 68.50 103 LEU A O 1
ATOM 787 N N . ALA A 1 104 ? 26.232 -23.390 -41.098 1.00 62.03 104 ALA A N 1
ATOM 788 C CA . ALA A 1 104 ? 27.575 -23.957 -40.985 1.00 62.03 104 ALA A CA 1
ATOM 789 C C . ALA A 1 104 ? 27.610 -25.476 -41.233 1.00 62.03 104 ALA A C 1
ATOM 791 O O . ALA A 1 104 ? 28.649 -26.102 -41.011 1.00 62.03 104 ALA A O 1
ATOM 792 N N . GLU A 1 105 ? 26.506 -26.080 -41.685 1.00 54.84 105 GLU A N 1
ATOM 793 C CA . GLU A 1 105 ? 26.488 -27.499 -42.029 1.00 54.84 105 GLU A CA 1
ATOM 794 C C . GLU A 1 105 ? 27.433 -27.750 -43.225 1.00 54.84 105 GLU A C 1
ATOM 796 O O . GLU A 1 105 ? 27.337 -27.065 -44.251 1.00 54.84 105 GLU A O 1
ATOM 801 N N . PRO A 1 106 ? 28.409 -28.669 -43.102 1.00 53.06 106 PRO A N 1
ATOM 802 C CA . PRO A 1 106 ? 29.402 -28.885 -44.138 1.00 53.06 106 PRO A CA 1
ATOM 803 C C . PRO A 1 106 ? 28.735 -29.546 -45.345 1.00 53.06 106 PRO A C 1
ATOM 805 O O . PRO A 1 106 ? 28.022 -30.539 -45.211 1.00 53.06 106 PRO A O 1
ATOM 808 N N . ALA A 1 107 ? 28.994 -28.997 -46.534 1.00 55.06 107 ALA A N 1
ATOM 809 C CA . ALA A 1 107 ? 28.577 -29.589 -47.798 1.00 55.06 107 ALA A CA 1
ATOM 810 C C . ALA A 1 107 ? 28.936 -31.091 -47.841 1.00 55.06 107 ALA A C 1
ATOM 812 O O . ALA A 1 107 ? 30.032 -31.459 -47.397 1.00 55.06 107 ALA A O 1
ATOM 813 N N . PRO A 1 108 ? 28.064 -31.964 -48.383 1.00 49.47 108 PRO A N 1
ATOM 814 C CA . PRO A 1 108 ? 28.383 -33.377 -48.513 1.00 49.47 108 PRO A CA 1
ATOM 815 C C . PRO A 1 108 ? 29.639 -33.512 -49.379 1.00 49.47 108 PRO A C 1
ATOM 817 O O . PRO A 1 108 ? 29.656 -33.091 -50.536 1.00 49.47 108 PRO A O 1
ATOM 820 N N . GLN A 1 109 ? 30.712 -34.057 -48.801 1.00 55.25 109 GLN A N 1
ATOM 821 C CA . GLN A 1 109 ? 31.936 -34.362 -49.539 1.00 55.25 109 GLN A CA 1
ATOM 822 C C . GLN A 1 109 ? 31.605 -35.389 -50.629 1.00 55.25 109 GLN A C 1
ATOM 824 O O . GLN A 1 109 ? 31.099 -36.466 -50.300 1.00 55.25 109 GLN A O 1
ATOM 829 N N . PRO A 1 110 ? 31.885 -35.109 -51.915 1.00 45.06 110 PRO A N 1
ATOM 830 C CA . PRO A 1 110 ? 31.779 -36.133 -52.931 1.00 45.06 110 PRO A CA 1
ATOM 831 C C . PRO A 1 110 ? 32.926 -37.133 -52.760 1.00 45.06 110 PRO A C 1
ATOM 833 O O . PRO A 1 110 ? 34.087 -36.776 -52.552 1.00 45.06 110 PRO A O 1
ATOM 836 N N . ALA A 1 111 ? 32.561 -38.408 -52.836 1.00 48.53 111 ALA A N 1
ATOM 837 C CA . ALA A 1 111 ? 33.465 -39.538 -52.811 1.00 48.53 111 ALA A CA 1
ATOM 838 C C . ALA A 1 111 ? 34.444 -39.513 -54.003 1.00 48.53 111 ALA A C 1
ATOM 840 O O . ALA A 1 111 ? 34.026 -39.389 -55.148 1.00 48.53 111 ALA A O 1
ATOM 841 N N . GLY A 1 112 ? 35.732 -39.702 -53.698 1.00 37.16 112 GLY A N 1
ATOM 842 C CA . GLY A 1 112 ? 36.710 -40.451 -54.496 1.00 37.16 112 GLY A CA 1
ATOM 843 C C . GLY A 1 112 ? 37.055 -39.988 -55.918 1.00 37.16 112 GLY A C 1
ATOM 844 O O . GLY A 1 112 ? 36.376 -40.352 -56.869 1.00 37.16 112 GLY A O 1
ATOM 845 N N . ALA A 1 113 ? 38.239 -39.387 -56.077 1.00 35.91 113 ALA A N 1
ATOM 846 C CA . ALA A 1 113 ? 39.153 -39.659 -57.198 1.00 35.91 113 ALA A CA 1
ATOM 847 C C . ALA A 1 113 ? 40.590 -39.209 -56.836 1.00 35.91 113 ALA A C 1
ATOM 849 O O . ALA A 1 113 ? 40.750 -38.109 -56.301 1.00 35.91 113 ALA A O 1
ATOM 850 N N . PRO A 1 114 ? 41.640 -40.019 -57.082 1.00 43.31 114 PRO A N 1
ATOM 851 C CA . PRO A 1 114 ? 43.013 -39.659 -56.751 1.00 43.31 114 PRO A CA 1
ATOM 852 C C . PRO A 1 114 ? 43.736 -38.975 -57.923 1.00 43.31 114 PRO A C 1
ATOM 854 O O . PRO A 1 114 ? 43.587 -39.371 -59.073 1.00 43.31 114 PRO A O 1
ATOM 857 N N . GLY A 1 115 ? 44.624 -38.038 -57.583 1.00 33.56 115 GLY A N 1
ATOM 858 C CA . GLY A 1 115 ? 45.824 -37.728 -58.367 1.00 33.56 115 GLY A CA 1
ATOM 859 C C . GLY A 1 115 ? 45.718 -36.582 -59.377 1.00 33.56 115 GLY A C 1
ATOM 860 O O . GLY A 1 115 ? 44.982 -36.663 -60.351 1.00 33.56 115 GLY A O 1
ATOM 861 N N . GLY A 1 116 ? 46.561 -35.557 -59.193 1.00 32.22 116 GLY A N 1
ATOM 862 C CA . GLY A 1 116 ? 46.916 -34.627 -60.270 1.00 32.22 116 GLY A CA 1
ATOM 863 C C . GLY A 1 116 ? 47.268 -33.200 -59.846 1.00 32.22 116 GLY A C 1
ATOM 864 O O . GLY A 1 116 ? 46.469 -32.301 -60.041 1.00 32.22 116 GLY A O 1
ATOM 865 N N . SER A 1 117 ? 48.486 -33.019 -59.326 1.00 33.75 117 SER A N 1
ATOM 866 C CA . SER A 1 117 ? 49.383 -31.868 -59.565 1.00 33.75 117 SER A CA 1
ATOM 867 C C . SER A 1 117 ? 48.930 -30.421 -59.252 1.00 33.75 117 SER A C 1
ATOM 869 O O . SER A 1 117 ? 48.204 -29.773 -59.994 1.00 33.75 117 SER A O 1
ATOM 871 N N . GLN A 1 118 ? 49.532 -29.880 -58.186 1.00 37.38 118 GLN A N 1
ATOM 872 C CA . GLN A 1 118 ? 49.874 -28.460 -57.941 1.00 37.38 118 GLN A CA 1
ATOM 873 C C . GLN A 1 118 ? 50.719 -27.827 -59.089 1.00 37.38 118 GLN A C 1
ATOM 875 O O . GLN A 1 118 ? 51.198 -28.601 -59.922 1.00 37.38 118 GLN A O 1
ATOM 880 N N . PRO A 1 119 ? 51.093 -26.512 -59.087 1.00 49.41 119 PRO A N 1
ATOM 881 C CA . PRO A 1 119 ? 50.724 -25.374 -58.210 1.00 49.41 119 PRO A CA 1
ATOM 882 C C . PRO A 1 119 ? 50.543 -23.997 -58.936 1.00 49.41 119 PRO A C 1
ATOM 884 O O . PRO A 1 119 ? 50.745 -23.870 -60.138 1.00 49.41 119 PRO A O 1
ATOM 887 N N . SER A 1 120 ? 50.304 -22.947 -58.127 1.00 36.38 120 SER A N 1
ATOM 888 C CA . SER A 1 120 ? 50.778 -21.539 -58.238 1.00 36.38 120 SER A CA 1
ATOM 889 C C . SER A 1 120 ? 49.792 -20.405 -58.617 1.00 36.38 120 SER A C 1
ATOM 891 O O . SER A 1 120 ? 49.313 -20.285 -59.736 1.00 36.38 120 SER A O 1
ATOM 893 N N . SER A 1 121 ? 49.548 -19.534 -57.626 1.00 38.62 121 SER A N 1
ATOM 894 C CA . SER A 1 121 ? 49.080 -18.126 -57.691 1.00 38.62 121 SER A CA 1
ATOM 895 C C . SER A 1 121 ? 50.240 -17.180 -58.113 1.00 38.62 121 SER A C 1
ATOM 897 O O . SER A 1 121 ? 51.336 -17.715 -58.302 1.00 38.62 121 SER A O 1
ATOM 899 N N . PRO A 1 122 ? 50.166 -15.812 -58.097 1.00 53.56 122 PRO A N 1
ATOM 900 C CA . PRO A 1 122 ? 49.085 -14.790 -57.934 1.00 53.56 122 PRO A CA 1
ATOM 901 C C . PRO A 1 122 ? 49.214 -13.672 -59.059 1.00 53.56 122 PRO A C 1
ATOM 903 O O . PRO A 1 122 ? 49.807 -14.030 -60.076 1.00 53.56 122 PRO A O 1
ATOM 906 N N . PRO A 1 123 ? 48.769 -12.369 -59.010 1.00 46.25 123 PRO A N 1
ATOM 907 C CA . PRO A 1 123 ? 48.310 -11.524 -57.893 1.00 46.25 123 PRO A CA 1
ATOM 908 C C . PRO A 1 123 ? 47.139 -10.526 -58.121 1.00 46.25 123 PRO A C 1
ATOM 910 O O . PRO A 1 123 ? 46.503 -10.437 -59.163 1.00 46.25 123 PRO A O 1
ATOM 913 N N . ALA A 1 124 ? 46.873 -9.807 -57.026 1.00 39.31 124 ALA A N 1
ATOM 914 C CA . ALA A 1 124 ? 45.855 -8.807 -56.718 1.00 39.31 124 ALA A CA 1
ATOM 915 C C . ALA A 1 124 ? 45.645 -7.645 -57.712 1.00 39.31 124 ALA A C 1
ATOM 917 O O . ALA A 1 124 ? 46.589 -7.140 -58.312 1.00 39.31 124 ALA A O 1
ATOM 918 N N . SER A 1 125 ? 44.418 -7.105 -57.736 1.00 46.66 125 SER A N 1
ATOM 919 C CA . SER A 1 125 ? 44.153 -5.678 -58.009 1.00 46.66 125 SER A CA 1
ATOM 920 C C . SER A 1 125 ? 42.786 -5.212 -57.462 1.00 46.66 125 SER A C 1
ATOM 922 O O . SER A 1 125 ? 41.733 -5.587 -57.956 1.00 46.66 125 SER A O 1
ATOM 924 N N . SER A 1 126 ? 42.880 -4.404 -56.398 1.00 49.44 126 SER A N 1
ATOM 925 C CA . SER A 1 126 ? 42.071 -3.252 -55.930 1.00 49.44 126 SER A CA 1
ATOM 926 C C . SER A 1 126 ? 40.533 -3.136 -56.106 1.00 49.44 126 SER A C 1
ATOM 928 O O . SER A 1 126 ? 39.991 -3.410 -57.172 1.00 49.44 126 SER A O 1
ATOM 930 N N . PRO A 1 127 ? 39.835 -2.559 -55.097 1.00 45.09 127 PRO A N 1
ATOM 931 C CA . PRO A 1 127 ? 38.386 -2.342 -55.085 1.00 45.09 127 PRO A CA 1
ATOM 932 C C . PRO A 1 127 ? 37.959 -1.072 -55.846 1.00 45.09 127 PRO A C 1
ATOM 934 O O . PRO A 1 127 ? 38.538 -0.000 -55.674 1.00 45.09 127 PRO A O 1
ATOM 937 N N . THR A 1 128 ? 36.887 -1.160 -56.635 1.00 45.16 128 THR A N 1
ATOM 938 C CA . THR A 1 128 ? 36.213 -0.001 -57.248 1.00 45.16 128 THR A CA 1
ATOM 939 C C . THR A 1 128 ? 35.263 0.686 -56.255 1.00 45.16 128 THR A C 1
ATOM 941 O O . THR A 1 128 ? 34.422 0.004 -55.663 1.00 45.16 128 THR A O 1
ATOM 944 N N . PRO A 1 129 ? 35.320 2.021 -56.082 1.00 45.50 129 PRO A N 1
ATOM 945 C CA . PRO A 1 129 ? 34.394 2.750 -55.222 1.00 45.50 129 PRO A CA 1
ATOM 946 C C . PRO A 1 129 ? 33.029 2.952 -55.899 1.00 45.50 129 PRO A C 1
ATOM 948 O O . PRO A 1 129 ? 32.928 3.437 -57.024 1.00 45.50 129 PRO A O 1
ATOM 951 N N . VAL A 1 130 ? 31.965 2.601 -55.176 1.00 44.00 130 VAL A N 1
ATOM 952 C CA . VAL A 1 130 ? 30.563 2.823 -55.551 1.00 44.00 130 VAL A CA 1
ATOM 953 C C . VAL A 1 130 ? 30.222 4.319 -55.600 1.00 44.00 130 VAL A C 1
ATOM 955 O O . VAL A 1 130 ? 30.413 5.060 -54.633 1.00 44.00 130 VAL A O 1
ATOM 958 N N . ALA A 1 131 ? 29.695 4.762 -56.743 1.00 44.72 131 ALA A N 1
ATOM 959 C CA . ALA A 1 131 ? 29.218 6.120 -56.972 1.00 44.72 131 ALA A CA 1
ATOM 960 C C . ALA A 1 131 ? 28.031 6.458 -56.049 1.00 44.72 131 ALA A C 1
ATOM 962 O O . ALA A 1 131 ? 27.008 5.771 -56.026 1.00 44.72 131 ALA A O 1
ATOM 963 N N . LYS A 1 132 ? 28.172 7.545 -55.282 1.00 44.72 132 LYS A N 1
ATOM 964 C CA . LYS A 1 132 ? 27.152 8.077 -54.371 1.00 44.72 132 LYS A CA 1
ATOM 965 C C . LYS A 1 132 ? 25.987 8.680 -55.162 1.00 44.72 132 LYS A C 1
ATOM 967 O O . LYS A 1 132 ? 26.139 9.695 -55.834 1.00 44.72 132 LYS A O 1
ATOM 972 N N . LYS A 1 133 ? 24.803 8.083 -55.013 1.00 42.66 133 LYS A N 1
ATOM 973 C CA . LYS A 1 133 ? 23.509 8.630 -55.439 1.00 42.66 133 LYS A CA 1
ATOM 974 C C . LYS A 1 133 ? 23.036 9.652 -54.398 1.00 42.66 133 LYS A C 1
ATOM 976 O O . LYS A 1 133 ? 22.611 9.270 -53.312 1.00 42.66 133 LYS A O 1
ATOM 981 N N . ALA A 1 134 ? 23.131 10.944 -54.712 1.00 38.81 134 ALA A N 1
ATOM 982 C CA . ALA A 1 134 ? 22.560 12.015 -53.896 1.00 38.81 134 ALA A CA 1
ATOM 983 C C . ALA A 1 134 ? 21.101 12.260 -54.316 1.00 38.81 134 ALA A C 1
ATOM 985 O O . ALA A 1 134 ? 20.820 12.635 -55.452 1.00 38.81 134 ALA A O 1
ATOM 986 N N . VAL A 1 135 ? 20.170 11.994 -53.398 1.00 43.34 135 VAL A N 1
ATOM 987 C CA . VAL A 1 135 ? 18.729 12.232 -53.546 1.00 43.34 135 VAL A CA 1
ATOM 988 C C . VAL A 1 135 ? 18.415 13.678 -53.163 1.00 43.34 135 VAL A C 1
ATOM 990 O O . VAL A 1 135 ? 18.752 14.128 -52.070 1.00 43.34 135 VAL A O 1
ATOM 993 N N . ALA A 1 136 ? 17.742 14.384 -54.071 1.00 38.97 136 ALA A N 1
ATOM 994 C CA . ALA A 1 136 ? 17.169 15.706 -53.863 1.00 38.97 136 ALA A CA 1
ATOM 995 C C . ALA A 1 136 ? 16.080 15.673 -52.775 1.00 38.97 136 ALA A C 1
ATOM 997 O O . ALA A 1 136 ? 15.130 14.896 -52.868 1.00 38.97 136 ALA A O 1
ATOM 998 N N . LYS A 1 137 ? 16.181 16.549 -51.767 1.00 44.25 137 LYS A N 1
ATOM 999 C CA . LYS A 1 137 ? 15.066 16.872 -50.866 1.00 44.25 137 LYS A CA 1
ATOM 1000 C C . LYS A 1 137 ? 14.483 18.232 -51.246 1.00 44.25 137 LYS A C 1
ATOM 1002 O O . LYS A 1 137 ? 15.107 19.268 -51.051 1.00 44.25 137 LYS A O 1
ATOM 1007 N N . LYS A 1 138 ? 13.269 18.174 -51.790 1.00 39.66 138 LYS A N 1
ATOM 1008 C CA . LYS A 1 138 ? 12.321 19.272 -51.990 1.00 39.66 138 LYS A CA 1
ATOM 1009 C C . LYS A 1 138 ? 11.746 19.654 -50.619 1.00 39.66 138 LYS A C 1
ATOM 1011 O O . LYS A 1 138 ? 11.154 18.801 -49.963 1.00 39.66 138 LYS A O 1
ATOM 1016 N N . ALA A 1 139 ? 11.962 20.893 -50.181 1.00 41.66 139 ALA A N 1
ATOM 1017 C CA . ALA A 1 139 ? 11.317 21.457 -48.999 1.00 41.66 139 ALA A CA 1
ATOM 1018 C C . ALA A 1 139 ? 9.937 22.017 -49.374 1.00 41.66 139 ALA A C 1
ATOM 1020 O O . ALA A 1 139 ? 9.733 22.534 -50.472 1.00 41.66 139 ALA A O 1
ATOM 1021 N N . VAL A 1 140 ? 9.000 21.810 -48.456 1.00 40.97 140 VAL A N 1
ATOM 1022 C CA . VAL A 1 140 ? 7.561 22.060 -48.540 1.00 40.97 140 VAL A CA 1
ATOM 1023 C C . VAL A 1 140 ? 7.260 23.523 -48.205 1.00 40.97 140 VAL A C 1
ATOM 1025 O O . VAL A 1 140 ? 7.944 24.126 -47.384 1.00 40.97 140 VAL A O 1
ATOM 1028 N N . ALA A 1 141 ? 6.246 24.062 -48.882 1.00 36.38 141 ALA A N 1
ATOM 1029 C CA . ALA A 1 141 ? 5.693 25.398 -48.715 1.00 36.38 141 ALA A CA 1
ATOM 1030 C C . ALA A 1 141 ? 4.930 25.556 -47.388 1.00 36.38 141 ALA A C 1
ATOM 1032 O O . ALA A 1 141 ? 4.180 24.659 -47.003 1.00 36.38 141 ALA A O 1
ATOM 1033 N N . THR A 1 142 ? 5.072 26.728 -46.772 1.00 41.41 142 THR A N 1
ATOM 1034 C CA . THR A 1 142 ? 4.139 27.282 -45.787 1.00 41.41 142 THR A CA 1
ATOM 1035 C C . THR A 1 142 ? 3.881 28.730 -46.186 1.00 41.41 142 THR A C 1
ATOM 1037 O O . THR A 1 142 ? 4.780 29.554 -46.051 1.00 41.41 142 THR A O 1
ATOM 1040 N N . GLU A 1 143 ? 2.687 28.998 -46.702 1.00 39.50 143 GLU A N 1
ATOM 1041 C CA . GLU A 1 143 ? 1.841 30.162 -46.396 1.00 39.50 143 GLU A CA 1
ATOM 1042 C C . GLU A 1 143 ? 0.395 29.813 -46.760 1.00 39.50 143 GLU A C 1
ATOM 1044 O O . GLU A 1 143 ? 0.201 29.145 -47.805 1.00 39.50 143 GLU A O 1
#

Radius of gyration: 38.82 Å; chains: 1; bounding box: 74×71×93 Å

Secondary structure (DSSP, 8-state):
-HHHHHHHHHHHTTTTHHHHHHHHHHHHHHHHH--S-HHHHHHHHHHHHHHHHHHHHHHHHHHHHHHHHHHHHTTPPPHHHHHHHHHHHHHHHHHHHHHHHHTTPPPPPPP---------------PPPPPP-----PPPP--

pLDDT: mean 70.52, std 19.29, range [32.22, 97.81]

Foldseek 3Di:
DVVVVVVVVCVVVVVPVVVVVVVVVVVCVVVVVVPDDPVRVVVVVVVCVVVVVVVVVVVVVVVVVVVVVVCVVVVPDDPVNVVVVVVVVVVVVVVVVVVVVVVVPDDPDDDDDDDDDDDDDDDDDDDDDDDDDDDDDDDDDDD

Sequence (143 aa):
MQDAWRAYLGLAMGLTEAPRKKAQEVVRRVVGSGEATATQLQALAEELVSTGAANREALTKLVRFEVDRALGTVGLATADEVAELTRRVHELERQLREARAGLAEPAPQPAGAPGGSQPSSPPASSPTPVAKKAVAKKAVATE